Protein AF-A0A1Y2IEI7-F1 (afdb_monomer_lite)

Organism: Trametes coccinea (strain BRFM310) (NCBI:txid1353009)

Foldseek 3Di:
DDQPDDDDDDDDDCVAQRVQKDDWWKFWADDDNWTKIKIWIFGDDPPPPPDSPFIEMEMETDADADAVCPVVLVVRVVCQQVPRWTCDPPDRDTDGQPPDGPDYHYDYCSNHDDQDDCPDPPDDPPDDDDDD

InterPro domains:
  IPR000300 Inositol polyphosphate-related phosphatase [PF22669] (5-116)
  IPR036691 Endonuclease/exonuclease/phosphatase superfamily [G3DSA:3.60.10.10] (1-129)
  IPR046985 Inositol 5-phosphatase [PTHR11200] (6-118)

pLDDT: mean 74.55, std 12.67, range [36.78, 89.12]

Radius of gyration: 18.78 Å; chains: 1; bounding box: 54×31×48 Å

Sequence (132 aa):
MSVHSVALLVFGRDDDVGHRTCDVKTGPLYMGNKGAVGVHLGVPGDNGIRSIDELYTFVCAYLIAYAQKLTQRIQDYRHIVHTMLFPSLNTTAPTTMFVTVNSHFGFSDLNFRLALPPLHAPASHEQPPSLL

Secondary structure (DSSP, 8-state):
----S--------IIIIIHH-EEEEEEEEE-SS-EEEEEEEEE--TT------EEEEEEEEE---SGGGHHHHHHHHHHHHHH-EE--SSSSS-EETTSS-SEEEEES---------TTSTT--TTPPPP--

Structure (mmCIF, N/CA/C/O backbone):
data_AF-A0A1Y2IEI7-F1
#
_entry.id   AF-A0A1Y2IEI7-F1
#
loop_
_atom_site.group_PDB
_atom_site.id
_atom_site.type_symbol
_atom_site.label_atom_id
_atom_site.label_alt_id
_atom_site.label_comp_id
_atom_site.label_asym_id
_atom_site.label_entity_id
_atom_site.label_seq_id
_atom_site.pdbx_PDB_ins_code
_atom_site.Cartn_x
_atom_site.Cartn_y
_atom_site.Cartn_z
_atom_site.occupancy
_atom_site.B_iso_or_equiv
_atom_site.auth_seq_id
_atom_site.auth_comp_id
_atom_site.auth_asym_id
_atom_site.auth_atom_id
_atom_site.pdbx_PDB_model_num
ATOM 1 N N . MET A 1 1 ? 7.647 -13.063 10.948 1.00 36.78 1 MET A N 1
ATOM 2 C CA . MET A 1 1 ? 6.309 -12.510 11.258 1.00 36.78 1 MET A CA 1
ATOM 3 C C . MET A 1 1 ? 5.622 -12.296 9.916 1.00 36.78 1 MET A C 1
ATOM 5 O O . MET A 1 1 ? 6.219 -11.636 9.081 1.00 36.78 1 MET A O 1
ATOM 9 N N . SER A 1 2 ? 4.505 -12.968 9.636 1.00 40.47 2 SER A N 1
ATOM 10 C CA . SER A 1 2 ? 3.938 -13.077 8.279 1.00 40.47 2 SER A CA 1
ATOM 11 C C . SER A 1 2 ? 2.660 -12.234 8.139 1.00 40.47 2 SER A C 1
ATOM 13 O O . SER A 1 2 ? 1.902 -12.093 9.101 1.00 40.47 2 SER A O 1
ATOM 15 N N . VAL A 1 3 ? 2.429 -11.652 6.955 1.00 49.25 3 VAL A N 1
ATOM 16 C CA . VAL A 1 3 ? 1.193 -10.932 6.606 1.00 49.25 3 VAL A CA 1
ATOM 17 C C . VAL A 1 3 ? 0.095 -11.978 6.390 1.00 49.25 3 VAL A C 1
ATOM 19 O O . VAL A 1 3 ? -0.044 -12.523 5.305 1.00 49.25 3 VAL A O 1
ATOM 22 N N . HIS A 1 4 ? -0.667 -12.333 7.424 1.00 55.00 4 HIS A N 1
ATOM 23 C CA . HIS A 1 4 ? -1.618 -13.454 7.312 1.00 55.00 4 HIS A CA 1
ATOM 24 C C . HIS A 1 4 ? -2.946 -13.106 6.607 1.00 55.00 4 HIS A C 1
ATOM 26 O O . HIS A 1 4 ? -3.793 -13.983 6.487 1.00 55.00 4 HIS A O 1
ATOM 32 N N . SER A 1 5 ? -3.196 -11.857 6.187 1.00 65.44 5 SER A N 1
ATOM 33 C CA . SER A 1 5 ? -4.559 -11.462 5.761 1.00 65.44 5 SER A CA 1
ATOM 34 C C . SER A 1 5 ? -4.677 -10.398 4.667 1.00 65.44 5 SER A C 1
ATOM 36 O O . SER A 1 5 ? -5.793 -9.987 4.366 1.00 65.44 5 SER A O 1
ATOM 38 N N . VAL A 1 6 ? -3.581 -9.964 4.036 1.00 77.81 6 VAL A N 1
ATOM 39 C CA . VAL A 1 6 ? -3.672 -9.041 2.895 1.00 77.81 6 VAL A CA 1
ATOM 40 C C . VAL A 1 6 ? -2.775 -9.515 1.757 1.00 77.81 6 VAL A C 1
ATOM 42 O O . VAL A 1 6 ? -1.617 -9.867 1.971 1.00 77.81 6 VAL A O 1
ATOM 45 N N . ALA A 1 7 ? -3.336 -9.539 0.552 1.00 82.69 7 ALA A N 1
ATOM 46 C CA . ALA A 1 7 ? -2.649 -9.879 -0.684 1.00 82.69 7 ALA A CA 1
ATOM 47 C C . ALA A 1 7 ? -2.947 -8.800 -1.728 1.00 82.69 7 ALA A C 1
ATOM 49 O O . ALA A 1 7 ? -4.044 -8.241 -1.764 1.00 82.69 7 ALA A O 1
ATOM 50 N N . LEU A 1 8 ? -1.958 -8.513 -2.570 1.00 85.44 8 LEU A N 1
ATOM 51 C CA . LEU A 1 8 ? -2.076 -7.609 -3.706 1.00 85.44 8 LEU A CA 1
ATOM 52 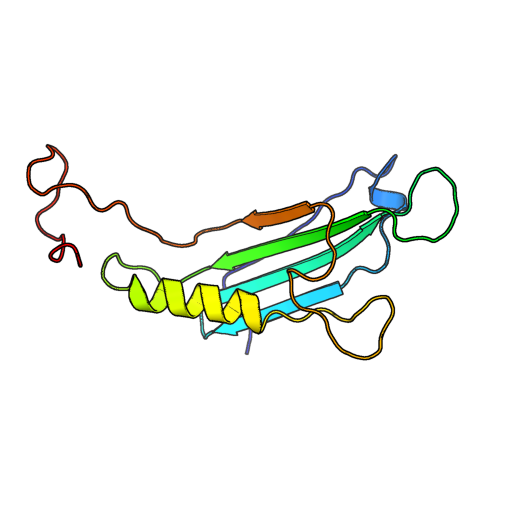C C . LEU A 1 8 ? -1.556 -8.343 -4.934 1.00 85.44 8 LEU A C 1
ATOM 54 O O . LEU A 1 8 ? -0.408 -8.782 -4.955 1.00 85.44 8 LEU A O 1
ATOM 58 N N . LEU A 1 9 ? -2.422 -8.494 -5.930 1.00 88.25 9 LEU A N 1
ATOM 59 C CA . LEU A 1 9 ? -2.082 -9.049 -7.231 1.00 88.25 9 LEU A CA 1
ATOM 60 C C . LEU A 1 9 ? -2.303 -7.949 -8.265 1.00 88.25 9 LEU A C 1
ATOM 62 O O . LEU A 1 9 ? -3.363 -7.325 -8.283 1.00 88.25 9 LEU A O 1
ATOM 66 N N . VAL A 1 10 ? -1.301 -7.715 -9.109 1.00 87.12 10 VAL A N 1
ATOM 67 C CA . VAL A 1 10 ? -1.357 -6.741 -10.202 1.00 87.12 10 VAL A CA 1
ATOM 68 C C . VAL A 1 10 ? -1.162 -7.508 -11.503 1.00 87.12 10 VAL A C 1
ATOM 70 O O . VAL A 1 10 ? -0.165 -8.210 -11.659 1.00 87.12 10 VAL A O 1
ATOM 73 N N . PHE A 1 11 ? -2.127 -7.398 -12.415 1.00 88.81 11 PHE A N 1
ATOM 74 C CA . PHE A 1 11 ? -2.088 -8.046 -13.723 1.00 88.81 11 PHE A CA 1
ATOM 75 C C . PHE A 1 11 ? -1.994 -6.983 -14.814 1.00 88.81 11 PHE A C 1
ATOM 77 O O . PHE A 1 11 ? -2.767 -6.026 -14.814 1.00 88.81 11 PHE A O 1
ATOM 84 N N . GLY A 1 12 ? -1.058 -7.167 -15.743 1.00 87.00 12 GLY A N 1
ATOM 85 C CA . GLY A 1 12 ? -0.916 -6.350 -16.945 1.00 87.00 12 GLY A CA 1
ATOM 86 C C . GLY A 1 12 ? -1.265 -7.164 -18.187 1.00 87.00 12 GLY A C 1
ATOM 87 O O . GLY A 1 12 ? -0.979 -8.359 -18.247 1.00 87.00 12 GLY A O 1
ATOM 88 N N . ARG A 1 13 ? -1.884 -6.524 -19.183 1.00 89.12 13 ARG A N 1
ATOM 89 C CA . ARG A 1 13 ? -2.131 -7.149 -20.489 1.00 89.12 13 ARG A CA 1
ATOM 90 C C . ARG A 1 13 ? -0.808 -7.307 -21.236 1.00 89.12 13 ARG A C 1
ATOM 92 O O . ARG A 1 13 ? -0.084 -6.322 -21.367 1.00 89.12 13 ARG A O 1
ATOM 99 N N . ASP A 1 14 ? -0.529 -8.513 -21.726 1.00 86.06 14 ASP A N 1
ATOM 100 C CA . ASP A 1 14 ? 0.772 -8.853 -22.316 1.00 86.06 14 ASP A CA 1
ATOM 101 C C . ASP A 1 14 ? 1.106 -7.993 -23.538 1.00 86.06 14 ASP A C 1
ATOM 103 O O . ASP A 1 14 ? 2.159 -7.370 -23.548 1.00 86.06 14 ASP A O 1
ATOM 107 N N . ASP A 1 15 ? 0.163 -7.814 -24.469 1.00 84.00 15 ASP A N 1
ATOM 108 C CA . ASP A 1 15 ? 0.336 -7.037 -25.714 1.00 84.00 15 ASP A CA 1
ATOM 109 C C . ASP A 1 15 ? 0.585 -5.524 -25.518 1.00 84.00 15 ASP A C 1
ATOM 111 O O . ASP A 1 15 ? 0.624 -4.770 -26.488 1.00 84.00 15 ASP A O 1
ATOM 115 N N . ASP A 1 16 ? 0.695 -5.043 -24.276 1.00 80.12 16 ASP A N 1
ATOM 116 C CA . ASP A 1 16 ? 0.778 -3.615 -23.972 1.00 80.12 16 ASP A CA 1
ATOM 117 C C . ASP A 1 16 ? 1.633 -3.317 -22.726 1.00 80.12 16 ASP A C 1
ATOM 119 O O . ASP A 1 16 ? 2.848 -3.166 -22.815 1.00 80.12 16 ASP A O 1
ATOM 123 N N . VAL A 1 17 ? 1.027 -3.235 -21.541 1.00 81.94 17 VAL A N 1
ATOM 124 C CA . VAL A 1 17 ? 1.726 -2.831 -20.309 1.00 81.94 17 VAL A CA 1
ATOM 125 C C . VAL A 1 17 ? 2.516 -3.990 -19.692 1.00 81.94 17 VAL A C 1
ATOM 127 O O . VAL A 1 17 ? 3.555 -3.772 -19.071 1.00 81.94 17 VAL A O 1
ATOM 130 N N . GLY A 1 18 ? 2.056 -5.232 -19.873 1.00 82.75 18 GLY A N 1
ATOM 131 C CA . GLY A 1 18 ? 2.641 -6.425 -19.256 1.00 82.75 18 GLY A CA 1
ATOM 132 C C . GLY A 1 18 ? 4.100 -6.642 -19.654 1.00 82.75 18 GLY A C 1
ATOM 133 O O . GLY A 1 18 ? 4.963 -6.692 -18.779 1.00 82.75 18 GLY A O 1
ATOM 134 N N . HIS A 1 19 ? 4.391 -6.682 -20.958 1.00 82.50 19 HIS A N 1
ATOM 135 C CA . HIS A 1 19 ? 5.753 -6.909 -21.456 1.00 82.50 19 HIS A CA 1
ATOM 136 C C . HIS A 1 19 ? 6.715 -5.734 -21.204 1.00 82.50 19 HIS A C 1
ATOM 138 O O . HIS A 1 19 ? 7.931 -5.922 -21.203 1.00 82.50 19 HIS A O 1
ATOM 144 N N . ARG A 1 20 ? 6.187 -4.521 -20.991 1.00 82.19 20 ARG A N 1
ATOM 145 C CA . ARG A 1 20 ? 6.980 -3.306 -20.728 1.00 82.19 20 ARG A CA 1
ATOM 146 C C . ARG A 1 20 ? 7.254 -3.061 -19.253 1.00 82.19 20 ARG A C 1
ATOM 148 O O . ARG A 1 20 ? 8.136 -2.271 -18.928 1.00 82.19 20 ARG A O 1
ATOM 155 N N . THR A 1 21 ? 6.499 -3.709 -18.368 1.00 84.31 21 THR A N 1
ATOM 156 C CA . THR A 1 21 ? 6.606 -3.494 -16.926 1.00 84.31 21 THR A CA 1
ATOM 157 C C . THR A 1 21 ? 8.025 -3.795 -16.448 1.00 84.31 21 THR A C 1
ATOM 159 O O . THR A 1 21 ? 8.550 -4.892 -16.641 1.00 84.31 21 THR A O 1
ATOM 162 N N . CYS A 1 22 ? 8.641 -2.824 -15.782 1.00 80.81 22 CYS A N 1
ATOM 163 C CA . CYS A 1 22 ? 9.979 -2.947 -15.225 1.00 80.81 22 CYS A CA 1
ATOM 164 C C . CYS A 1 22 ? 10.036 -2.450 -13.777 1.00 80.81 22 CYS A C 1
ATOM 166 O O . CYS A 1 22 ? 9.073 -1.915 -13.228 1.00 80.81 22 CYS A O 1
ATOM 168 N N . ASP A 1 23 ? 11.182 -2.682 -13.135 1.00 77.88 23 ASP A N 1
ATOM 169 C CA . ASP A 1 23 ? 11.507 -2.149 -11.808 1.00 77.88 23 ASP A CA 1
ATOM 170 C C . ASP A 1 23 ? 10.451 -2.420 -10.729 1.00 77.88 23 ASP A C 1
ATOM 172 O O . ASP A 1 23 ? 10.191 -1.587 -9.865 1.00 77.88 23 ASP A O 1
ATOM 176 N N . VAL A 1 24 ? 9.881 -3.627 -10.746 1.00 80.62 24 VAL A N 1
ATOM 177 C CA . VAL A 1 24 ? 8.880 -4.058 -9.767 1.00 80.62 24 VAL A CA 1
ATOM 178 C C . VAL A 1 24 ? 9.504 -4.118 -8.372 1.00 80.62 24 VAL A C 1
ATOM 180 O O . VAL A 1 24 ? 10.413 -4.915 -8.118 1.00 80.62 24 VAL A O 1
ATOM 183 N N . LYS A 1 25 ? 9.007 -3.290 -7.451 1.00 80.94 25 LYS A N 1
ATOM 184 C CA . LYS A 1 25 ? 9.412 -3.266 -6.040 1.00 80.94 25 LYS A CA 1
ATOM 185 C C . LYS A 1 25 ? 8.218 -3.478 -5.123 1.00 80.94 25 LYS A C 1
ATOM 187 O O . LYS A 1 25 ? 7.149 -2.926 -5.355 1.00 80.94 25 LYS A O 1
ATOM 192 N N . THR A 1 26 ? 8.423 -4.208 -4.033 1.00 78.56 26 THR A N 1
ATOM 193 C CA . THR A 1 26 ? 7.392 -4.476 -3.021 1.00 78.56 26 THR A CA 1
ATOM 194 C C . THR A 1 26 ? 7.708 -3.766 -1.708 1.00 78.56 26 THR A C 1
ATOM 196 O O . THR A 1 26 ? 8.844 -3.845 -1.238 1.00 78.56 26 THR A O 1
ATOM 199 N N . GLY A 1 27 ? 6.706 -3.148 -1.085 1.00 69.94 27 GLY A N 1
ATOM 200 C CA . GLY A 1 27 ? 6.800 -2.515 0.231 1.00 69.94 27 GLY A CA 1
ATOM 201 C C . GLY A 1 27 ? 5.856 -3.186 1.231 1.00 69.94 27 GLY A C 1
ATOM 202 O O . GLY A 1 27 ? 4.649 -2.947 1.167 1.00 69.94 27 GLY A O 1
ATOM 203 N N . PRO A 1 28 ? 6.349 -4.048 2.137 1.00 72.12 28 PRO A N 1
ATO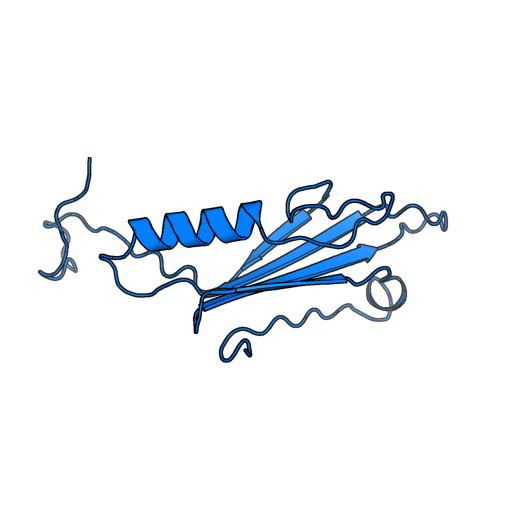M 204 C CA . PRO A 1 28 ? 5.519 -4.636 3.179 1.00 72.12 28 PRO A CA 1
ATOM 205 C C . PRO A 1 28 ? 5.520 -3.768 4.443 1.00 72.12 28 PRO A C 1
ATOM 207 O O . PRO A 1 28 ? 6.571 -3.304 4.884 1.00 72.12 28 PRO A O 1
ATOM 210 N N . LEU A 1 29 ? 4.358 -3.614 5.080 1.00 70.75 29 LEU A N 1
ATOM 211 C CA . LEU A 1 29 ? 4.246 -2.993 6.397 1.00 70.75 29 LEU A CA 1
ATOM 212 C C . LEU A 1 29 ? 3.425 -3.853 7.355 1.00 70.75 29 LEU A C 1
ATOM 214 O O . LEU A 1 29 ? 2.263 -4.174 7.098 1.00 70.75 29 LEU A O 1
ATOM 218 N N . TYR A 1 30 ? 4.042 -4.188 8.487 1.00 70.88 30 TYR A N 1
ATOM 219 C CA . TYR A 1 30 ? 3.513 -5.130 9.466 1.00 70.88 30 TYR A CA 1
ATOM 220 C C . TYR A 1 30 ? 3.028 -4.411 10.723 1.00 70.88 30 TYR A C 1
ATOM 222 O O . TYR A 1 30 ? 3.801 -3.729 11.391 1.00 70.88 30 TYR A O 1
ATOM 230 N N . MET A 1 31 ? 1.763 -4.628 11.085 1.00 63.06 31 MET A N 1
ATOM 231 C CA . MET A 1 31 ? 1.136 -4.089 12.297 1.00 63.06 31 MET A CA 1
ATOM 232 C C . MET A 1 31 ? 0.343 -5.196 13.023 1.00 63.06 31 MET A C 1
ATOM 234 O O . MET A 1 31 ? -0.838 -5.054 13.332 1.00 63.06 31 MET A O 1
ATOM 238 N N . GLY A 1 32 ? 0.973 -6.357 13.254 1.00 67.75 32 GLY A N 1
ATOM 239 C CA . GLY A 1 32 ? 0.322 -7.538 13.842 1.00 67.75 32 GLY A CA 1
ATOM 240 C C . GLY A 1 32 ? -0.477 -8.352 12.814 1.00 67.75 32 GLY A C 1
ATOM 241 O O . GLY A 1 32 ? 0.087 -8.796 11.819 1.00 67.75 32 GLY A O 1
ATOM 242 N N . ASN A 1 33 ? -1.785 -8.561 13.040 1.00 62.38 33 ASN A N 1
ATOM 243 C CA . ASN A 1 33 ? -2.700 -9.190 12.062 1.00 62.38 33 ASN A CA 1
ATOM 244 C C . ASN A 1 33 ? -3.332 -8.178 11.081 1.00 62.38 33 ASN A C 1
ATOM 246 O O . ASN A 1 33 ? -4.347 -8.470 10.444 1.00 62.38 33 ASN A O 1
ATOM 250 N N . LYS A 1 34 ? -2.779 -6.967 11.043 1.00 70.81 34 LYS A N 1
ATOM 251 C CA . LYS A 1 34 ? -3.137 -5.849 10.174 1.00 70.81 34 LYS A CA 1
ATOM 252 C C . L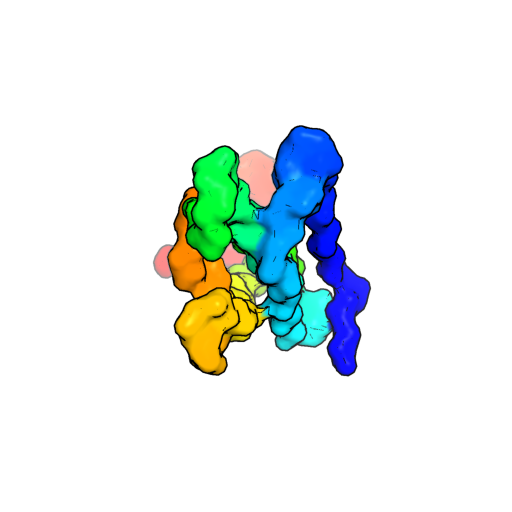YS A 1 34 ? -1.867 -5.332 9.518 1.00 70.81 34 LYS A C 1
ATOM 254 O O . LYS A 1 34 ? -0.756 -5.650 9.951 1.00 70.81 34 LYS A O 1
ATOM 259 N N . GLY A 1 35 ? -2.031 -4.550 8.466 1.00 79.62 35 GLY A N 1
ATOM 260 C CA . GLY A 1 35 ? -0.896 -4.013 7.740 1.00 79.62 35 GLY A CA 1
ATOM 261 C C . GLY A 1 35 ? -1.259 -3.625 6.326 1.00 79.62 35 GLY A C 1
ATOM 262 O O . GLY A 1 35 ? -2.433 -3.568 5.956 1.00 79.62 35 GLY A O 1
ATOM 263 N N . ALA A 1 36 ? -0.226 -3.371 5.540 1.00 84.62 36 ALA A N 1
ATOM 264 C CA . ALA A 1 36 ? -0.374 -3.015 4.148 1.00 84.62 36 ALA A CA 1
ATOM 265 C C . ALA A 1 36 ? 0.729 -3.654 3.311 1.00 84.62 36 ALA A C 1
ATOM 267 O O . ALA A 1 36 ? 1.843 -3.886 3.782 1.00 84.62 36 ALA A O 1
ATOM 268 N N . VAL A 1 37 ? 0.405 -3.928 2.058 1.00 86.75 37 VAL A N 1
ATOM 269 C CA . VAL A 1 37 ? 1.368 -4.328 1.038 1.00 86.75 37 VAL A CA 1
ATOM 270 C C . VAL A 1 37 ? 1.243 -3.359 -0.118 1.00 86.75 37 VAL A C 1
ATOM 272 O O . VAL A 1 37 ? 0.135 -2.988 -0.509 1.00 86.75 37 VAL A O 1
ATOM 275 N N . GLY A 1 38 ? 2.377 -2.937 -0.650 1.00 87.00 38 GLY A N 1
ATOM 276 C CA . GLY A 1 38 ? 2.417 -2.078 -1.816 1.00 87.00 38 GLY A CA 1
ATOM 277 C C . GLY A 1 38 ? 3.334 -2.621 -2.895 1.00 87.00 38 GLY A C 1
ATOM 278 O O . GLY A 1 38 ? 4.286 -3.350 -2.605 1.00 87.00 38 GLY A O 1
ATOM 279 N N . VAL A 1 39 ? 3.052 -2.242 -4.137 1.00 86.69 39 VAL A N 1
ATOM 280 C CA . VAL A 1 39 ? 3.896 -2.502 -5.304 1.00 86.69 39 VAL A CA 1
ATOM 281 C C . VAL A 1 39 ? 4.141 -1.193 -6.043 1.00 86.69 39 VAL A C 1
ATOM 283 O O . VAL A 1 39 ? 3.195 -0.459 -6.323 1.00 86.69 39 VAL A O 1
ATOM 286 N N . HIS A 1 40 ? 5.407 -0.926 -6.357 1.00 86.38 40 HIS A N 1
ATOM 287 C CA . HIS A 1 40 ? 5.841 0.080 -7.323 1.00 86.38 40 HIS A CA 1
ATOM 288 C C . HIS A 1 40 ? 6.264 -0.628 -8.602 1.00 86.38 40 HIS A C 1
ATOM 290 O O . HIS A 1 40 ? 7.027 -1.590 -8.533 1.00 86.38 40 HIS A O 1
ATOM 296 N N . LEU A 1 41 ? 5.790 -0.155 -9.748 1.00 84.38 41 LEU A N 1
ATOM 297 C CA . LEU A 1 41 ? 6.222 -0.648 -11.050 1.00 84.38 41 LEU A CA 1
ATOM 298 C C . LEU A 1 41 ? 6.363 0.507 -12.037 1.00 84.38 41 LEU A C 1
ATOM 300 O O . LEU A 1 41 ? 5.538 1.422 -12.052 1.00 84.38 41 LEU A O 1
ATOM 304 N N . GLY A 1 42 ? 7.430 0.470 -12.828 1.00 83.56 42 GLY A N 1
ATOM 305 C CA . GLY A 1 42 ? 7.660 1.410 -13.915 1.00 83.56 42 GLY A CA 1
ATOM 306 C C . GLY A 1 42 ? 7.090 0.872 -15.222 1.00 83.56 42 GLY A C 1
ATOM 307 O O . GLY A 1 42 ? 7.192 -0.323 -15.503 1.00 83.56 42 GLY A O 1
ATOM 308 N N . VAL A 1 43 ? 6.515 1.760 -16.026 1.00 82.69 43 VAL A N 1
ATOM 309 C CA . VAL A 1 43 ? 6.113 1.477 -17.406 1.00 82.69 43 VAL A CA 1
ATOM 310 C C . VAL A 1 43 ? 6.804 2.507 -18.305 1.00 82.69 43 VAL A C 1
ATOM 312 O O . VAL A 1 43 ? 6.488 3.695 -18.225 1.00 82.69 43 VAL A O 1
ATOM 315 N N . PRO A 1 44 ? 7.793 2.096 -19.118 1.00 79.75 44 PRO A N 1
ATOM 316 C CA . PRO A 1 44 ? 8.419 2.971 -20.105 1.00 79.75 44 PRO A CA 1
ATOM 317 C C . PRO A 1 44 ? 7.416 3.406 -21.180 1.00 79.75 44 PRO A C 1
ATOM 319 O O . PRO A 1 44 ? 6.582 2.601 -21.610 1.00 79.75 44 PRO A O 1
ATOM 322 N N . GLY A 1 45 ? 7.533 4.649 -21.648 1.00 72.94 45 GLY A N 1
ATOM 323 C CA . GLY A 1 45 ? 6.722 5.173 -22.745 1.00 72.94 45 GLY A CA 1
ATOM 324 C C . GLY A 1 45 ? 7.059 4.549 -24.104 1.00 72.94 45 GLY A C 1
ATOM 325 O O . GLY A 1 45 ? 8.078 3.878 -24.292 1.00 72.94 45 GLY A O 1
ATOM 326 N N . ASP A 1 46 ? 6.186 4.783 -25.085 1.00 67.06 46 ASP A N 1
ATOM 327 C CA . ASP A 1 46 ? 6.261 4.190 -26.435 1.00 67.06 46 ASP A CA 1
ATOM 328 C C . ASP A 1 46 ? 7.438 4.719 -27.283 1.00 67.06 46 ASP A C 1
ATOM 330 O O . ASP A 1 46 ? 7.740 4.217 -28.363 1.00 67.06 46 ASP A O 1
ATOM 334 N N . ASN A 1 47 ? 8.127 5.744 -26.790 1.00 62.47 47 ASN A N 1
ATOM 335 C CA . ASN A 1 47 ? 9.268 6.428 -27.397 1.00 62.47 47 ASN A CA 1
ATOM 336 C C . ASN A 1 47 ? 10.608 5.680 -27.219 1.00 62.47 47 ASN A C 1
ATOM 338 O O . ASN A 1 47 ? 11.628 6.145 -27.730 1.00 62.47 47 ASN A O 1
ATOM 342 N N . GLY A 1 48 ? 10.638 4.529 -26.531 1.00 51.47 48 GLY A N 1
ATOM 343 C CA . GLY A 1 48 ? 11.806 3.635 -26.460 1.00 51.47 48 GLY A CA 1
ATOM 344 C C . GLY A 1 48 ? 13.009 4.194 -25.688 1.00 51.47 48 GLY A C 1
ATOM 345 O O . GLY A 1 48 ? 14.037 3.523 -25.560 1.00 51.47 48 GLY A O 1
ATOM 346 N N . ILE A 1 49 ? 12.891 5.405 -25.142 1.00 54.75 49 ILE A N 1
ATOM 347 C CA . ILE A 1 49 ? 13.836 5.946 -24.176 1.00 54.75 49 ILE A CA 1
ATOM 348 C C . ILE A 1 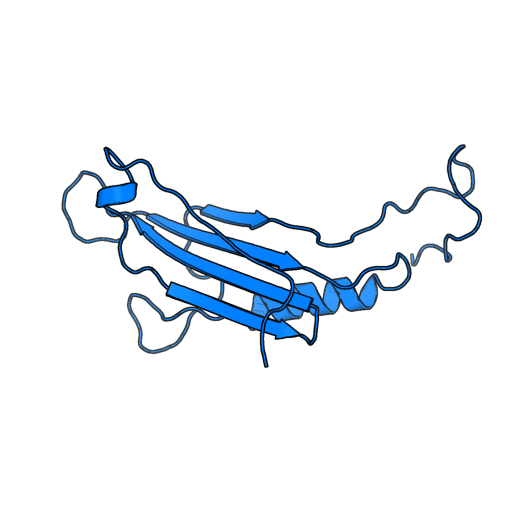49 ? 13.493 5.300 -22.838 1.00 54.75 49 ILE A C 1
ATOM 350 O O . ILE A 1 49 ? 12.351 5.312 -22.397 1.00 54.75 49 ILE A O 1
ATOM 354 N N . ARG A 1 50 ? 14.498 4.718 -22.181 1.00 51.62 50 ARG A N 1
ATOM 355 C CA . ARG A 1 50 ? 14.376 4.061 -20.871 1.00 51.62 50 ARG A CA 1
ATOM 356 C C . ARG A 1 50 ? 14.210 5.087 -19.736 1.00 51.62 50 ARG A C 1
ATOM 358 O O . ARG A 1 50 ? 14.825 4.948 -18.683 1.00 51.62 50 ARG A O 1
ATOM 365 N N . SER A 1 51 ? 13.454 6.156 -19.972 1.00 55.91 51 SER A N 1
ATOM 366 C CA . SER A 1 51 ? 12.893 6.988 -18.920 1.00 55.91 51 SER A CA 1
ATOM 367 C C . SER A 1 51 ? 11.649 6.273 -18.405 1.00 55.91 51 SER A C 1
ATOM 369 O O . SER A 1 51 ? 10.834 5.762 -19.172 1.00 55.91 51 SER A O 1
ATOM 371 N N . ILE A 1 52 ? 11.538 6.153 -17.085 1.00 61.25 52 ILE A N 1
ATOM 372 C CA . ILE A 1 52 ? 10.314 5.675 -16.444 1.00 61.25 52 ILE A CA 1
ATOM 373 C C . ILE A 1 52 ? 9.311 6.816 -16.604 1.00 61.25 52 ILE A C 1
ATOM 375 O O . ILE A 1 52 ? 9.250 7.712 -15.766 1.00 61.25 52 ILE A O 1
ATOM 379 N N . ASP A 1 53 ? 8.626 6.835 -17.745 1.00 62.72 53 ASP A N 1
ATOM 380 C CA . ASP A 1 53 ? 7.666 7.884 -18.091 1.00 62.72 53 ASP A CA 1
ATOM 381 C C . ASP A 1 53 ? 6.458 7.826 -17.144 1.00 62.72 53 ASP A C 1
ATOM 383 O O . ASP A 1 53 ? 5.883 8.860 -16.796 1.00 62.72 53 ASP A O 1
ATOM 387 N N . GLU A 1 54 ? 6.127 6.627 -16.647 1.00 75.44 54 GLU A N 1
ATOM 388 C CA . GLU A 1 54 ? 5.044 6.412 -15.696 1.00 75.44 54 GLU A CA 1
ATOM 389 C C . GLU A 1 54 ? 5.451 5.439 -14.579 1.00 75.44 54 GLU A C 1
ATOM 391 O O . GLU A 1 54 ? 5.783 4.275 -14.812 1.00 75.44 54 GLU A O 1
ATOM 396 N N . LEU A 1 55 ? 5.405 5.926 -13.336 1.00 79.50 55 LEU A N 1
ATOM 397 C CA . LEU A 1 55 ? 5.522 5.109 -12.130 1.00 79.50 55 LEU A CA 1
ATOM 398 C C . LEU A 1 55 ? 4.130 4.888 -11.539 1.00 79.50 55 LEU A C 1
ATOM 400 O O . LEU A 1 55 ? 3.425 5.849 -11.213 1.00 79.50 55 LEU A O 1
ATOM 404 N N . TYR A 1 56 ? 3.769 3.619 -11.371 1.00 83.06 56 TYR A N 1
ATOM 405 C CA . TYR A 1 56 ? 2.507 3.200 -10.779 1.00 83.06 56 TYR A CA 1
ATOM 406 C C . TYR A 1 56 ? 2.727 2.630 -9.386 1.00 83.06 56 TYR A C 1
ATOM 408 O O . TYR A 1 56 ? 3.536 1.718 -9.189 1.00 83.06 56 TYR A O 1
ATOM 416 N N . THR A 1 57 ? 1.943 3.134 -8.434 1.00 85.44 57 THR A N 1
ATOM 417 C CA . THR A 1 57 ? 1.943 2.661 -7.050 1.00 85.44 57 THR A CA 1
ATOM 418 C C . THR A 1 57 ? 0.577 2.110 -6.685 1.00 85.44 57 THR A C 1
ATOM 420 O O . THR A 1 57 ? -0.419 2.834 -6.677 1.00 85.44 57 THR A O 1
ATOM 423 N N . PHE A 1 58 ? 0.552 0.832 -6.319 1.00 87.19 58 PHE A N 1
ATOM 424 C CA . PHE A 1 58 ? -0.625 0.151 -5.792 1.00 87.19 58 PHE A CA 1
ATOM 425 C C . PHE A 1 58 ? -0.396 -0.162 -4.323 1.00 87.19 58 PHE A C 1
ATOM 427 O O . PHE A 1 58 ? 0.624 -0.758 -3.981 1.00 87.19 58 PHE A O 1
ATOM 434 N N . VAL A 1 59 ? -1.337 0.206 -3.457 1.00 86.38 59 VAL A N 1
ATOM 435 C CA . VAL A 1 59 ? -1.280 -0.094 -2.022 1.00 86.38 59 VAL A CA 1
ATOM 436 C C . VAL A 1 59 ? -2.576 -0.765 -1.591 1.00 86.38 59 VAL A C 1
ATOM 438 O O . VAL A 1 59 ? -3.666 -0.257 -1.840 1.00 86.38 59 VAL A O 1
ATOM 441 N N . CYS A 1 60 ? -2.447 -1.908 -0.922 1.00 87.94 60 CYS A N 1
ATOM 442 C CA . CYS A 1 60 ? -3.542 -2.663 -0.332 1.00 87.94 60 CYS A CA 1
ATOM 443 C C . CYS A 1 60 ? -3.371 -2.690 1.191 1.00 87.94 60 CYS A C 1
ATOM 445 O O . CYS A 1 60 ? -2.407 -3.274 1.688 1.00 87.94 60 CYS A O 1
ATOM 447 N N . ALA A 1 61 ? -4.282 -2.047 1.929 1.00 87.19 61 ALA A N 1
ATOM 448 C CA . ALA A 1 61 ? -4.204 -1.910 3.386 1.00 87.19 61 ALA A CA 1
ATOM 449 C C . ALA A 1 61 ? -5.409 -2.532 4.102 1.00 87.19 61 ALA A C 1
ATOM 451 O O . ALA A 1 61 ? -6.554 -2.303 3.728 1.00 87.19 61 ALA A O 1
ATOM 452 N N . TYR A 1 62 ? -5.155 -3.265 5.183 1.00 86.00 62 TYR A N 1
ATOM 453 C CA . TYR A 1 62 ? -6.190 -3.813 6.052 1.00 86.00 62 TYR A CA 1
ATOM 454 C C . TYR A 1 62 ? -6.052 -3.211 7.449 1.00 86.00 62 TYR A C 1
ATOM 456 O O . TYR A 1 62 ? -5.131 -3.570 8.189 1.00 86.00 62 TYR A O 1
ATOM 464 N N . LEU A 1 63 ? -6.944 -2.271 7.789 1.00 85.00 63 LEU A N 1
ATOM 465 C CA . LEU A 1 63 ? -6.886 -1.498 9.037 1.00 85.00 63 LEU A CA 1
ATOM 466 C C . LEU A 1 63 ? -7.752 -2.104 10.146 1.00 85.00 63 LEU A C 1
ATOM 468 O O . LEU A 1 63 ? -8.617 -2.948 9.906 1.00 85.00 63 LEU A O 1
ATOM 472 N N . ILE A 1 64 ? -7.519 -1.671 11.387 1.00 84.50 64 ILE A N 1
ATOM 473 C CA . ILE A 1 64 ? -8.243 -2.167 12.560 1.00 84.50 64 ILE A CA 1
ATOM 474 C C . ILE A 1 64 ? -9.772 -1.971 12.452 1.00 84.50 64 ILE A C 1
ATOM 476 O O . ILE A 1 64 ? -10.281 -0.897 12.111 1.00 84.50 64 ILE A O 1
ATOM 480 N N . ALA A 1 65 ? -10.514 -3.030 12.786 1.00 80.25 65 ALA A N 1
ATOM 481 C CA . ALA A 1 65 ? -11.977 -3.051 12.792 1.00 80.25 65 ALA A CA 1
ATOM 482 C C . ALA A 1 65 ? -12.578 -2.299 14.007 1.00 80.25 65 ALA A C 1
ATOM 484 O O . ALA A 1 65 ? -11.849 -1.817 14.872 1.00 80.25 65 ALA A O 1
ATOM 485 N N . TYR A 1 66 ? -13.917 -2.243 14.079 1.00 82.75 66 TYR A N 1
ATOM 486 C CA . TYR A 1 66 ? -14.757 -1.614 15.125 1.00 82.75 66 TYR A CA 1
ATOM 487 C C . TYR A 1 66 ? -14.908 -0.087 15.064 1.00 82.75 66 TYR A C 1
ATOM 489 O O . TYR A 1 66 ? -13.930 0.649 14.963 1.00 82.75 66 TYR A O 1
ATOM 497 N N . ALA A 1 67 ? -16.139 0.422 15.182 1.00 83.44 67 ALA A N 1
ATOM 498 C CA . ALA A 1 67 ? -16.456 1.847 15.012 1.00 83.44 67 ALA A CA 1
ATOM 499 C C . ALA A 1 67 ? -15.640 2.758 15.950 1.00 83.44 67 ALA A C 1
ATOM 501 O O . ALA A 1 67 ? -14.995 3.699 15.490 1.00 83.44 67 ALA A O 1
ATOM 502 N N . GLN A 1 68 ? -15.541 2.383 17.222 1.00 85.56 68 GLN A N 1
ATOM 503 C CA . GLN A 1 68 ? -14.820 3.070 18.297 1.00 85.56 68 GLN A CA 1
ATOM 504 C C . GLN A 1 68 ? -13.292 3.160 18.113 1.00 85.56 68 GLN A C 1
ATOM 506 O O . GLN A 1 68 ? -12.629 3.876 18.858 1.00 85.56 68 GLN A O 1
ATOM 511 N N . LYS A 1 69 ? -12.708 2.466 17.127 1.00 86.31 69 LYS A N 1
ATOM 512 C CA . LYS A 1 69 ? -11.261 2.488 16.837 1.00 86.31 69 LYS A CA 1
ATOM 513 C C . LYS A 1 69 ? -10.866 3.503 15.755 1.00 86.31 69 LYS A C 1
ATOM 515 O O . LYS A 1 69 ? -9.867 3.313 15.066 1.00 86.31 69 LYS A O 1
ATOM 520 N N . LEU A 1 70 ? -11.641 4.578 15.579 1.00 88.25 70 LEU A N 1
ATOM 521 C CA . LEU A 1 70 ? -11.367 5.604 14.562 1.00 88.25 70 LEU A CA 1
ATOM 522 C C . LEU A 1 70 ? -9.979 6.235 14.735 1.00 88.25 70 LEU A C 1
ATOM 524 O O . LEU A 1 70 ? -9.228 6.326 13.768 1.00 88.25 70 LEU A O 1
ATOM 528 N N . THR A 1 71 ? -9.620 6.618 15.962 1.00 88.88 71 THR A N 1
ATOM 529 C CA . THR A 1 71 ? -8.312 7.216 16.260 1.00 88.88 71 THR A CA 1
ATOM 530 C C . THR A 1 71 ? -7.174 6.275 15.881 1.00 88.88 71 THR A C 1
ATOM 532 O O . THR A 1 71 ? -6.229 6.703 15.223 1.00 88.88 71 THR A O 1
ATOM 535 N N . GLN A 1 72 ? -7.289 4.988 16.230 1.00 85.50 72 GLN A N 1
ATOM 536 C CA . GLN A 1 72 ? -6.294 3.987 15.848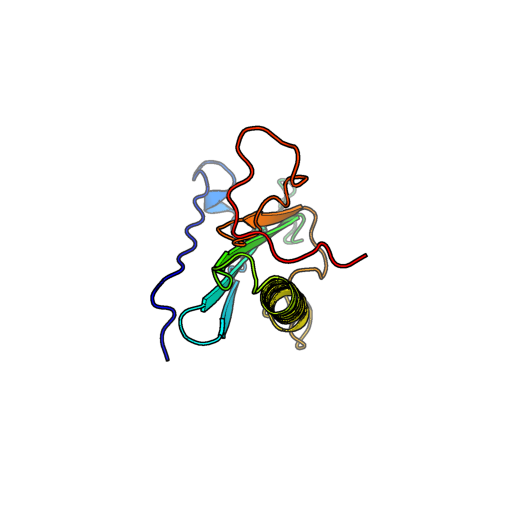 1.00 85.50 72 GLN A CA 1
ATOM 537 C C . GLN A 1 72 ? -6.230 3.811 14.328 1.00 85.50 72 GLN A C 1
ATOM 539 O O . GLN A 1 72 ? -5.139 3.852 13.784 1.00 85.50 72 GLN A O 1
ATOM 544 N N . ARG A 1 73 ? -7.361 3.743 13.609 1.00 88.50 73 ARG A N 1
ATOM 545 C CA . ARG A 1 73 ? -7.347 3.682 12.132 1.00 88.50 73 ARG A CA 1
ATOM 546 C C . ARG A 1 73 ? -6.637 4.868 11.486 1.00 88.50 73 ARG A C 1
ATOM 548 O O . ARG A 1 73 ? -5.898 4.684 10.525 1.00 88.50 73 ARG A O 1
ATOM 555 N N . ILE A 1 74 ? -6.852 6.083 11.995 1.00 89.00 74 ILE A N 1
ATOM 556 C CA . ILE A 1 74 ? -6.167 7.282 11.489 1.00 89.00 74 ILE A CA 1
ATOM 557 C C . ILE A 1 74 ? -4.660 7.186 11.755 1.00 89.00 74 ILE A C 1
ATOM 559 O O . ILE A 1 74 ? -3.862 7.554 10.893 1.00 89.00 74 ILE A O 1
ATOM 563 N N . GLN A 1 75 ? -4.262 6.691 12.929 1.00 87.81 75 GLN A N 1
ATOM 564 C CA . GLN A 1 75 ? -2.857 6.459 13.265 1.00 87.81 75 GLN A CA 1
ATOM 565 C C . GLN A 1 75 ? -2.233 5.377 12.378 1.00 87.81 75 GLN A C 1
ATOM 567 O O . GLN A 1 75 ? -1.142 5.603 11.866 1.00 87.81 75 GLN A O 1
ATOM 572 N N . ASP A 1 76 ? -2.935 4.271 12.129 1.00 84.38 76 ASP A N 1
ATOM 573 C CA . ASP A 1 76 ? -2.489 3.189 11.250 1.00 84.38 76 ASP A CA 1
ATOM 574 C C . ASP A 1 76 ? -2.313 3.689 9.812 1.00 84.38 76 ASP A C 1
ATOM 576 O O . ASP A 1 76 ? -1.270 3.471 9.199 1.00 84.38 76 ASP A O 1
ATOM 580 N N . TYR A 1 77 ? -3.293 4.437 9.294 1.00 85.38 77 TYR A N 1
ATOM 581 C CA . TYR A 1 77 ? -3.209 5.056 7.972 1.00 85.38 77 TYR A CA 1
ATOM 582 C C . TYR A 1 77 ? -2.011 6.002 7.876 1.00 85.38 77 TYR A C 1
ATOM 584 O O . TYR A 1 77 ? -1.203 5.895 6.958 1.00 85.38 77 TYR A O 1
ATOM 592 N N . ARG A 1 78 ? -1.849 6.903 8.855 1.00 86.50 78 ARG A N 1
ATOM 593 C CA . ARG A 1 78 ? -0.688 7.800 8.904 1.00 86.50 78 ARG A CA 1
ATOM 594 C C . ARG A 1 78 ? 0.606 7.007 8.975 1.00 86.50 78 ARG A C 1
ATOM 596 O O . ARG A 1 78 ? 1.546 7.361 8.280 1.00 86.50 78 ARG A O 1
ATOM 603 N N . HIS A 1 79 ? 0.666 5.952 9.775 1.00 85.44 79 HIS A N 1
ATOM 604 C CA . HIS A 1 79 ? 1.850 5.116 9.855 1.00 85.44 79 HIS A CA 1
ATOM 605 C C . HIS A 1 79 ? 2.193 4.547 8.475 1.00 85.44 79 HIS A C 1
ATOM 607 O O . HIS A 1 79 ? 3.290 4.804 7.996 1.00 85.44 79 HIS A O 1
ATOM 613 N N . ILE A 1 80 ? 1.230 3.927 7.782 1.00 83.00 80 ILE A N 1
ATOM 614 C CA . ILE A 1 80 ? 1.411 3.396 6.421 1.00 83.00 80 ILE A CA 1
ATOM 615 C C . ILE A 1 80 ? 1.946 4.452 5.458 1.00 83.00 80 ILE A C 1
ATOM 617 O O . ILE A 1 80 ? 2.952 4.218 4.794 1.00 83.00 80 ILE A O 1
ATOM 621 N N . VAL A 1 81 ? 1.326 5.630 5.437 1.00 82.81 81 VAL A N 1
ATOM 622 C CA . VAL A 1 81 ? 1.727 6.747 4.572 1.00 82.81 81 VAL A CA 1
ATOM 623 C C . VAL A 1 81 ? 3.191 7.158 4.774 1.00 82.81 81 VAL A C 1
ATOM 625 O O . VAL A 1 81 ? 3.875 7.480 3.803 1.00 82.81 81 VAL A O 1
ATOM 628 N N . HIS A 1 82 ? 3.682 7.149 6.015 1.00 81.88 82 HIS A N 1
ATOM 629 C CA . HIS A 1 82 ? 5.025 7.640 6.339 1.00 81.88 82 HIS A CA 1
ATOM 630 C C . HIS A 1 82 ? 6.099 6.548 6.345 1.00 81.88 82 HIS A C 1
ATOM 632 O O . HIS A 1 82 ? 7.273 6.865 6.171 1.00 81.88 82 HIS A O 1
ATOM 638 N N . THR A 1 83 ? 5.732 5.286 6.577 1.00 83.38 83 THR A N 1
ATOM 639 C CA . THR A 1 83 ? 6.697 4.195 6.790 1.00 83.38 83 THR A CA 1
ATOM 640 C C . THR A 1 83 ? 6.667 3.122 5.712 1.00 83.38 83 THR A C 1
ATOM 642 O O . THR A 1 83 ? 7.585 2.302 5.666 1.00 83.38 83 THR A O 1
ATOM 645 N N . MET A 1 84 ? 5.677 3.126 4.809 1.00 82.56 84 MET A N 1
ATOM 646 C CA . MET A 1 84 ? 5.731 2.291 3.613 1.00 82.56 84 MET A CA 1
ATOM 647 C C . MET A 1 84 ? 6.776 2.853 2.650 1.00 82.56 84 MET A C 1
ATOM 649 O O . MET A 1 84 ? 6.561 3.858 1.966 1.00 82.56 84 MET A O 1
ATOM 653 N N . LEU A 1 85 ? 7.919 2.178 2.635 1.00 83.25 85 LEU A N 1
ATOM 654 C CA . LEU A 1 85 ? 9.080 2.538 1.845 1.00 83.25 85 LEU A CA 1
ATOM 655 C C . LEU A 1 85 ? 9.245 1.603 0.654 1.00 83.25 85 LEU A C 1
ATOM 657 O O . LEU A 1 85 ? 9.047 0.390 0.753 1.00 83.25 85 LEU A O 1
ATOM 661 N N . PHE A 1 86 ? 9.693 2.185 -0.447 1.00 79.50 86 PHE A N 1
ATOM 662 C CA . PHE A 1 86 ? 10.075 1.492 -1.659 1.00 79.50 86 PHE A CA 1
ATOM 663 C C . PHE A 1 86 ? 11.536 1.808 -1.982 1.00 79.50 86 PHE A C 1
ATOM 665 O O . PHE A 1 86 ? 11.998 2.928 -1.749 1.00 79.50 86 PHE A O 1
ATOM 672 N N . PRO A 1 87 ? 12.295 0.842 -2.517 1.00 77.38 87 PRO A N 1
ATOM 673 C CA . PRO A 1 87 ? 13.581 1.123 -3.134 1.00 77.38 87 PRO A CA 1
ATOM 674 C C . PRO A 1 87 ? 13.432 2.227 -4.185 1.00 77.38 87 PRO A C 1
ATOM 676 O O . PRO A 1 87 ? 12.571 2.137 -5.061 1.00 77.38 87 PRO A O 1
ATOM 679 N N . SER A 1 88 ? 14.266 3.259 -4.090 1.00 72.25 88 SER A N 1
ATOM 680 C CA . SER A 1 88 ? 14.284 4.338 -5.075 1.00 72.25 88 SER A CA 1
ATOM 681 C C . SER A 1 88 ? 14.806 3.847 -6.421 1.00 72.25 88 SER A C 1
ATOM 683 O O . SER A 1 88 ? 15.638 2.943 -6.497 1.00 72.25 88 SER A O 1
ATOM 685 N N . LEU A 1 89 ? 14.297 4.463 -7.486 1.00 66.25 89 LEU A N 1
ATOM 686 C CA . LEU A 1 89 ? 14.688 4.178 -8.865 1.00 66.25 89 LEU A CA 1
ATOM 687 C C . LEU A 1 89 ? 15.984 4.905 -9.252 1.00 66.25 89 LEU A C 1
ATOM 689 O O . LEU A 1 89 ? 16.757 4.395 -10.054 1.00 66.25 89 LEU A O 1
ATOM 693 N N . ASN A 1 90 ? 16.239 6.073 -8.649 1.00 67.69 90 ASN A N 1
ATOM 694 C CA . ASN A 1 90 ? 17.302 6.998 -9.068 1.00 67.69 90 ASN A CA 1
ATOM 695 C C . ASN A 1 90 ? 18.292 7.350 -7.947 1.00 67.69 90 ASN A C 1
ATOM 697 O O . ASN A 1 90 ? 19.282 8.039 -8.183 1.00 67.69 90 ASN A O 1
ATOM 701 N N . THR A 1 91 ? 18.021 6.930 -6.711 1.00 68.56 91 THR A N 1
ATOM 702 C CA . THR A 1 91 ? 18.838 7.257 -5.537 1.00 68.56 91 THR A CA 1
ATOM 703 C C . THR A 1 91 ? 19.032 6.026 -4.657 1.00 68.56 91 THR A C 1
ATOM 705 O O . THR A 1 91 ? 18.349 5.017 -4.797 1.00 68.56 91 THR A O 1
ATOM 708 N N . THR A 1 92 ? 19.977 6.099 -3.724 1.00 70.25 92 THR A N 1
ATOM 709 C CA . THR A 1 92 ? 20.212 5.043 -2.728 1.00 70.25 92 THR A CA 1
ATOM 710 C C . THR A 1 92 ? 19.267 5.127 -1.528 1.00 70.25 92 THR A C 1
ATOM 712 O O . THR A 1 92 ? 19.154 4.165 -0.772 1.00 70.25 92 THR A O 1
ATOM 715 N N . ALA A 1 93 ? 18.581 6.259 -1.341 1.00 76.81 93 ALA A N 1
ATOM 716 C CA . ALA A 1 93 ? 17.635 6.453 -0.250 1.00 76.81 93 ALA A CA 1
ATOM 717 C C . ALA A 1 93 ? 16.245 5.926 -0.645 1.00 76.81 93 ALA A C 1
ATOM 719 O O . ALA A 1 93 ? 15.766 6.276 -1.722 1.00 76.81 93 ALA A O 1
ATOM 720 N N . PRO A 1 94 ? 15.576 5.116 0.192 1.00 74.94 94 PRO A N 1
ATOM 721 C CA . PRO A 1 94 ? 14.221 4.659 -0.087 1.00 74.94 94 PRO A CA 1
ATOM 722 C C . PRO A 1 94 ? 13.228 5.824 -0.147 1.00 74.94 94 PRO A C 1
ATOM 724 O O . PRO A 1 94 ? 13.383 6.838 0.535 1.00 74.94 94 PRO A O 1
ATOM 727 N N . THR A 1 95 ? 12.186 5.656 -0.950 1.00 76.06 95 THR A N 1
ATOM 728 C CA . THR A 1 95 ? 11.130 6.644 -1.168 1.00 76.06 95 THR A CA 1
ATOM 729 C C . THR A 1 95 ? 9.812 6.181 -0.558 1.00 76.06 95 THR A C 1
ATOM 731 O O . THR A 1 95 ? 9.548 4.985 -0.455 1.00 76.06 95 THR A O 1
ATOM 734 N N . THR A 1 96 ? 8.973 7.118 -0.116 1.00 76.94 96 THR A N 1
ATOM 735 C CA . THR A 1 96 ? 7.632 6.792 0.394 1.00 76.94 96 THR A CA 1
ATOM 736 C C . THR A 1 96 ? 6.652 6.583 -0.759 1.00 76.94 96 THR A C 1
ATOM 738 O O . THR A 1 96 ? 6.912 6.985 -1.895 1.00 76.94 96 THR A O 1
ATOM 741 N N . MET A 1 97 ? 5.482 6.014 -0.460 1.00 73.25 97 MET A N 1
ATOM 742 C CA . MET A 1 97 ? 4.408 5.753 -1.434 1.00 73.25 97 MET A CA 1
ATOM 743 C C . MET A 1 97 ? 3.878 6.992 -2.201 1.00 73.25 97 MET A C 1
ATOM 745 O O . MET A 1 97 ? 3.074 6.833 -3.118 1.00 73.25 97 MET A O 1
ATOM 749 N N . PHE A 1 98 ? 4.294 8.211 -1.825 1.00 72.94 98 PHE A N 1
ATOM 750 C CA . PHE A 1 98 ? 3.885 9.485 -2.444 1.00 72.94 98 PHE A CA 1
ATOM 751 C C . PHE A 1 98 ? 4.988 10.179 -3.247 1.00 72.94 98 PHE A C 1
ATOM 753 O O . PHE A 1 98 ? 4.757 11.244 -3.818 1.00 72.94 98 PHE A O 1
ATOM 760 N N . VAL A 1 99 ? 6.197 9.622 -3.285 1.00 63.06 99 VAL A N 1
ATOM 761 C CA . VAL A 1 99 ? 7.287 10.232 -4.045 1.00 63.06 99 VAL A CA 1
ATOM 762 C C . VAL A 1 99 ? 7.131 9.857 -5.520 1.00 63.06 99 VAL A C 1
ATOM 764 O O . VAL A 1 99 ? 7.304 8.703 -5.900 1.00 63.06 99 VAL A O 1
ATOM 767 N N . THR A 1 100 ? 6.801 10.880 -6.318 1.00 55.66 100 THR A N 1
ATOM 768 C CA . THR A 1 100 ? 6.863 10.941 -7.793 1.00 55.66 100 THR A CA 1
ATOM 769 C C . THR A 1 100 ? 6.014 9.911 -8.547 1.00 55.66 100 THR A C 1
ATOM 771 O O . THR A 1 100 ? 6.563 9.027 -9.196 1.00 55.66 100 THR A O 1
ATOM 774 N N . VAL A 1 101 ? 4.682 10.037 -8.512 1.00 54.78 101 VAL A N 1
ATOM 775 C CA . VAL A 1 101 ? 3.776 9.169 -9.291 1.00 54.78 101 VAL A CA 1
ATOM 776 C C . VAL A 1 101 ? 2.764 9.963 -10.112 1.00 54.78 101 VAL A C 1
ATOM 778 O O . VAL A 1 101 ? 2.140 10.892 -9.602 1.00 54.78 101 VAL A O 1
ATOM 781 N N . ASN A 1 102 ? 2.562 9.539 -11.363 1.00 60.06 102 ASN A N 1
ATOM 782 C CA . ASN A 1 102 ? 1.460 9.994 -12.217 1.00 60.06 102 ASN A CA 1
ATOM 783 C C . ASN A 1 102 ? 0.119 9.398 -11.749 1.00 60.06 102 ASN A C 1
ATOM 785 O O . ASN A 1 102 ? -0.937 9.955 -12.041 1.00 60.06 102 ASN A O 1
ATOM 789 N N . SER A 1 103 ? 0.126 8.274 -11.016 1.00 60.88 103 SER A N 1
ATOM 790 C CA . SER A 1 103 ? -1.087 7.654 -10.469 1.00 60.88 103 SER A CA 1
ATOM 791 C C . SER A 1 103 ? -0.808 6.808 -9.222 1.00 60.88 103 SER A C 1
ATOM 793 O O . SER A 1 103 ? 0.006 5.884 -9.237 1.00 60.88 103 SER A O 1
ATOM 795 N N . HIS A 1 104 ? -1.522 7.120 -8.139 1.00 62.28 104 HIS A N 1
ATOM 796 C CA . HIS A 1 104 ? -1.505 6.374 -6.885 1.00 62.28 104 HIS A CA 1
ATOM 797 C C . HIS A 1 104 ? -2.862 5.708 -6.667 1.00 62.28 104 HIS A C 1
ATOM 799 O O . HIS A 1 104 ? -3.893 6.382 -6.661 1.00 62.28 104 HIS A O 1
ATOM 805 N N . PHE A 1 105 ? -2.858 4.402 -6.421 1.00 65.38 105 PHE A N 1
ATOM 806 C CA . PHE A 1 105 ? -4.070 3.631 -6.194 1.00 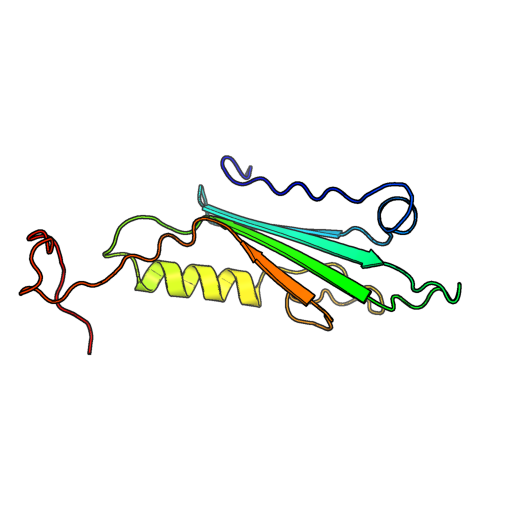65.38 105 PHE A CA 1
ATOM 807 C C . PHE A 1 105 ? -4.039 2.955 -4.820 1.00 65.38 105 PHE A C 1
ATOM 809 O O . PHE A 1 105 ? -3.392 1.924 -4.624 1.00 65.38 105 PHE A O 1
ATOM 816 N N . GLY A 1 106 ? -4.751 3.551 -3.861 1.00 63.72 106 GLY A N 1
ATOM 817 C CA . GLY A 1 106 ? -4.970 2.985 -2.531 1.00 63.72 106 GLY A CA 1
ATOM 818 C C . GLY A 1 106 ? -6.308 2.253 -2.470 1.00 63.72 106 GLY A C 1
ATOM 819 O O . GLY A 1 106 ? -7.359 2.880 -2.592 1.00 63.72 106 GLY A O 1
ATOM 820 N N . PHE A 1 107 ? -6.281 0.939 -2.259 1.00 67.75 107 PHE A N 1
ATOM 821 C CA . PHE A 1 107 ? -7.478 0.103 -2.154 1.00 67.75 107 PHE A CA 1
ATOM 822 C C . PHE A 1 107 ? -7.472 -0.724 -0.863 1.00 67.75 107 PHE A C 1
ATOM 824 O O . PHE A 1 107 ? -6.417 -0.934 -0.262 1.00 67.75 107 PHE A O 1
ATOM 831 N N . SER A 1 108 ? -8.657 -1.237 -0.498 1.00 76.44 108 SER A N 1
ATOM 832 C CA . SER A 1 108 ? -8.950 -2.271 0.520 1.00 76.44 108 SER A CA 1
ATOM 833 C C . SER A 1 108 ? -9.759 -1.787 1.737 1.00 76.44 108 SER A C 1
ATOM 835 O O . SER A 1 108 ? -10.264 -0.664 1.779 1.00 76.44 108 SER A O 1
ATOM 837 N N . ASP A 1 109 ? -9.987 -2.698 2.686 1.00 84.12 109 ASP A N 1
ATOM 838 C CA . ASP A 1 109 ? -10.840 -2.536 3.860 1.00 84.12 109 ASP A CA 1
ATOM 839 C C . ASP A 1 109 ? -10.176 -1.636 4.913 1.00 84.12 109 ASP A C 1
ATOM 841 O O . ASP A 1 109 ? -9.571 -2.073 5.902 1.00 84.12 109 ASP A O 1
ATOM 845 N N . LEU A 1 110 ? -10.336 -0.330 4.691 1.00 85.75 110 LEU A N 1
ATOM 846 C CA . LEU A 1 110 ? -9.933 0.710 5.631 1.00 85.75 110 LEU A CA 1
ATOM 847 C C . LEU A 1 110 ? -10.789 0.720 6.906 1.00 85.75 110 LEU A C 1
ATOM 849 O O . LEU A 1 110 ? -10.465 1.446 7.843 1.00 85.75 110 LEU A O 1
ATOM 853 N N . ASN A 1 111 ? -11.875 -0.059 6.968 1.00 87.56 111 ASN A N 1
ATOM 854 C CA . ASN A 1 111 ? -12.735 -0.209 8.140 1.00 87.56 111 ASN A CA 1
ATOM 855 C C . ASN A 1 111 ? -13.337 1.098 8.706 1.00 87.56 111 ASN A C 1
ATOM 857 O O . ASN A 1 111 ? -13.804 1.119 9.851 1.00 87.56 111 ASN A O 1
ATOM 861 N N . PHE A 1 112 ? -13.377 2.188 7.930 1.00 87.12 112 PHE A N 1
ATOM 862 C CA . PHE A 1 112 ? -14.119 3.389 8.317 1.00 87.12 112 PHE A CA 1
ATOM 863 C C . PHE A 1 112 ? -15.618 3.082 8.363 1.00 87.12 112 PHE A C 1
ATOM 865 O O . PHE A 1 112 ? -16.161 2.368 7.520 1.00 87.12 112 PHE A O 1
ATOM 872 N N . ARG A 1 113 ? -16.280 3.589 9.402 1.00 86.69 113 ARG A N 1
ATOM 873 C CA . ARG A 1 113 ? -17.706 3.372 9.653 1.00 86.69 113 ARG A CA 1
ATOM 874 C C . ARG A 1 113 ? -18.443 4.688 9.477 1.00 86.69 113 ARG A C 1
ATOM 876 O O . ARG A 1 113 ? -17.892 5.748 9.767 1.00 86.69 113 ARG A O 1
ATOM 883 N N . LEU A 1 114 ? -19.679 4.601 9.009 1.00 85.44 114 LEU A N 1
ATOM 884 C CA . LEU A 1 114 ? -20.540 5.759 8.831 1.00 85.44 114 LEU A CA 1
ATOM 885 C C . LEU A 1 114 ? -21.093 6.169 10.201 1.00 85.44 114 LEU A C 1
ATOM 887 O O . LEU A 1 114 ? -21.664 5.341 10.907 1.00 85.44 114 LEU A O 1
ATOM 891 N N . ALA A 1 115 ? -20.884 7.425 10.592 1.00 81.75 115 ALA A N 1
ATOM 892 C CA . ALA A 1 115 ? -21.497 7.987 11.789 1.00 81.75 115 ALA A CA 1
ATOM 893 C C . ALA A 1 115 ? -22.876 8.537 11.409 1.00 81.75 115 ALA A C 1
ATOM 895 O O . ALA A 1 115 ? -22.968 9.580 10.762 1.00 81.75 115 ALA A O 1
ATOM 896 N N . LEU A 1 116 ? -23.945 7.821 11.760 1.00 79.19 116 LEU A N 1
ATOM 897 C CA . LEU A 1 116 ? -25.307 8.284 11.518 1.00 79.19 116 LEU A CA 1
ATOM 898 C C . LEU A 1 116 ? -25.758 9.215 12.651 1.00 79.19 116 LEU A C 1
ATOM 900 O O . LEU A 1 116 ? -25.431 8.988 13.815 1.00 79.19 116 LEU A O 1
ATOM 904 N N . PRO A 1 117 ? -26.523 10.274 12.366 1.00 78.38 117 PRO A N 1
ATOM 905 C CA . PRO A 1 117 ? -27.184 11.018 13.425 1.00 78.38 117 PRO A CA 1
ATOM 906 C C . PRO A 1 117 ? -28.089 10.079 14.246 1.00 78.38 117 PRO A C 1
ATOM 908 O O . PRO A 1 117 ? -28.751 9.228 13.649 1.00 78.38 117 PRO A O 1
ATOM 911 N N . PRO A 1 118 ? -28.202 10.253 15.577 1.00 69.31 118 PRO A N 1
ATOM 912 C CA . PRO A 1 118 ? -29.038 9.395 16.429 1.00 69.31 118 PRO A CA 1
ATOM 913 C C . PRO A 1 118 ? -30.516 9.330 16.011 1.00 69.31 118 PRO A C 1
ATOM 915 O O . PRO A 1 118 ? -31.217 8.385 16.345 1.00 69.31 118 PRO A O 1
ATOM 918 N N . LEU A 1 119 ? -30.990 10.344 15.282 1.00 72.88 119 LEU A N 1
ATOM 919 C CA . LEU A 1 119 ? -32.367 10.472 14.796 1.00 72.88 119 LEU A CA 1
ATOM 920 C C . LEU A 1 119 ? -32.622 9.740 13.466 1.00 72.88 119 LEU A C 1
ATOM 922 O O . LEU A 1 119 ? -33.742 9.763 12.961 1.00 72.88 119 LEU A O 1
ATOM 926 N N . HIS A 1 120 ? -31.603 9.134 12.854 1.00 72.50 120 HIS A N 1
ATOM 927 C CA . HIS A 1 120 ? -31.750 8.475 11.560 1.00 72.50 120 HIS A CA 1
ATOM 928 C C . HIS A 1 120 ? -32.333 7.065 11.735 1.00 72.50 120 HIS A C 1
ATOM 930 O O . HIS A 1 120 ? -31.875 6.310 12.584 1.00 72.50 120 HIS A O 1
ATOM 936 N N . ALA A 1 121 ? -33.308 6.679 10.905 1.00 65.69 121 ALA A N 1
ATOM 937 C CA . ALA A 1 121 ? -34.085 5.440 11.070 1.00 65.69 121 ALA A CA 1
ATOM 938 C C . ALA A 1 121 ? -33.282 4.121 11.244 1.00 65.69 121 ALA A C 1
ATOM 940 O O . ALA A 1 121 ? -33.781 3.240 11.942 1.00 65.69 121 ALA A O 1
ATOM 941 N N . PRO A 1 122 ? -32.068 3.944 10.673 1.00 62.75 122 PRO A N 1
ATOM 942 C CA . PRO A 1 122 ? -31.235 2.767 10.928 1.00 62.75 122 PRO A CA 1
ATOM 943 C C . PRO A 1 122 ? -30.121 2.987 11.974 1.00 62.75 122 PRO A C 1
ATOM 945 O O . PRO A 1 122 ? -29.240 2.138 12.095 1.00 62.75 122 PRO A O 1
ATOM 948 N N . ALA A 1 123 ? -30.101 4.108 12.706 1.00 60.03 123 ALA A N 1
ATOM 949 C CA . ALA A 1 123 ? -29.099 4.366 13.740 1.00 60.03 123 ALA A CA 1
ATOM 950 C C . ALA A 1 123 ? -29.301 3.400 14.922 1.00 60.03 123 ALA A C 1
ATOM 952 O O . ALA A 1 123 ? -30.154 3.592 15.784 1.00 60.03 123 ALA A O 1
ATOM 953 N N . SER A 1 124 ? -28.526 2.318 14.956 1.00 55.56 124 SER A N 1
ATOM 954 C CA . SER A 1 124 ? -28.460 1.414 16.104 1.00 55.56 124 SER A CA 1
ATOM 955 C C . SER A 1 124 ? -27.848 2.115 17.326 1.00 55.56 124 SER A C 1
ATOM 957 O O . SER A 1 124 ? -26.900 2.886 17.188 1.00 55.56 124 SER A O 1
ATOM 959 N N . HIS A 1 125 ? -28.339 1.773 18.523 1.00 53.59 125 HIS A N 1
ATOM 960 C CA . HIS A 1 125 ? -28.005 2.327 19.851 1.00 53.59 125 HIS A CA 1
ATOM 961 C C . HIS A 1 125 ? -26.510 2.343 20.269 1.00 53.59 125 HIS A C 1
ATOM 963 O O . HIS A 1 125 ? -26.190 2.834 21.348 1.00 53.59 125 HIS A O 1
ATOM 969 N N . GLU A 1 126 ? -25.592 1.829 19.448 1.00 53.66 126 GLU A N 1
ATOM 970 C CA . GLU A 1 126 ? -24.159 1.659 19.746 1.00 53.66 126 GLU A CA 1
ATOM 971 C C . GLU A 1 126 ? -23.251 2.740 19.124 1.00 53.66 126 GLU A C 1
ATOM 973 O O . GLU A 1 126 ? -22.063 2.512 18.887 1.00 53.66 126 GLU A O 1
ATOM 978 N N . GLN A 1 127 ? -23.767 3.939 18.845 1.00 54.25 127 GLN A N 1
ATOM 979 C CA . GLN A 1 127 ? -22.907 5.041 18.412 1.00 54.25 127 GLN A CA 1
ATOM 980 C C . GLN A 1 127 ? -22.333 5.813 19.609 1.00 54.25 127 GLN A C 1
ATOM 982 O O . GLN A 1 127 ? -23.098 6.428 20.353 1.00 54.25 127 GLN A O 1
ATOM 987 N N . PRO A 1 128 ? -20.998 5.842 19.799 1.00 53.25 128 PRO A N 1
ATOM 988 C CA . PRO A 1 128 ? -20.396 6.773 20.741 1.00 53.25 128 PRO A CA 1
ATOM 989 C C . PRO A 1 128 ? -20.629 8.218 20.265 1.00 53.25 128 PRO A C 1
ATOM 991 O O . PRO A 1 128 ? -20.754 8.453 19.056 1.00 53.25 128 PRO A O 1
ATOM 994 N N . PRO A 1 129 ? -20.693 9.188 21.195 1.00 50.22 129 PRO A N 1
ATOM 995 C CA . PRO A 1 129 ? -20.940 10.584 20.864 1.00 50.22 129 PRO A CA 1
ATOM 996 C C . PRO A 1 129 ? -19.909 11.080 19.849 1.00 50.22 129 PRO A C 1
ATOM 998 O O . PRO A 1 129 ? -18.709 10.829 19.977 1.00 50.22 129 PRO A O 1
ATOM 1001 N N . SER A 1 130 ? -20.404 11.755 18.813 1.00 51.94 130 SER A N 1
ATOM 1002 C CA . SER A 1 130 ? -19.590 12.384 17.779 1.00 51.94 130 SER A CA 1
ATOM 1003 C C . SER A 1 130 ? -18.586 13.338 18.423 1.00 51.94 130 SER A C 1
ATOM 1005 O O . SER A 1 130 ? -18.989 14.286 19.094 1.00 51.94 130 SER A O 1
ATOM 1007 N N . LEU A 1 131 ? -17.294 13.084 18.211 1.00 49.47 131 LEU A N 1
ATOM 1008 C CA . LEU A 1 131 ? -16.229 14.034 18.522 1.00 49.47 131 LEU A CA 1
ATOM 1009 C C . LEU A 1 131 ? -16.336 15.202 17.531 1.00 49.47 131 LEU A C 1
ATOM 1011 O O . LEU A 1 131 ? -15.858 15.097 16.401 1.00 49.47 131 LEU A O 1
ATOM 1015 N N . LEU A 1 132 ? -17.037 16.255 17.954 1.00 39.50 132 LEU A N 1
ATOM 1016 C CA . LEU A 1 132 ? -16.778 17.629 17.523 1.00 39.50 132 LEU A CA 1
ATOM 1017 C C . LEU A 1 132 ? -15.602 18.179 18.334 1.00 39.50 132 LEU A C 1
ATOM 1019 O O . LEU A 1 132 ? -15.555 17.884 19.551 1.00 39.50 132 LEU A O 1
#